Protein AF-A0A7W1D0L2-F1 (afdb_monomer_lite)

Foldseek 3Di:
DPADDLVRFPAQFLQSLQVCVVVVRHDPPDPVSVVSNVVSVVCVVVVRRGWGWDDDPPPDIDTHDPPPPD

Secondary structure (DSSP, 8-state):
--PBPGGG-S--BHHHHHHHHHHT-B-TT-HHHHHHHHHHHHHHHTT-TTPEEEEETTTEEEEE-SS---

Structure (mmCIF, N/CA/C/O backbone):
data_AF-A0A7W1D0L2-F1
#
_entry.id   AF-A0A7W1D0L2-F1
#
loop_
_atom_site.group_PDB
_atom_site.id
_atom_site.type_symbol
_atom_site.label_atom_id
_atom_site.label_alt_id
_atom_site.label_comp_id
_atom_site.label_asym_id
_atom_site.label_entity_id
_atom_site.label_seq_id
_atom_site.pdbx_PDB_ins_code
_atom_site.Cartn_x
_atom_site.Cartn_y
_atom_site.Cartn_z
_atom_site.occupancy
_atom_site.B_iso_or_equiv
_atom_site.auth_seq_id
_atom_site.auth_comp_id
_atom_site.auth_asym_id
_atom_site.auth_atom_id
_atom_site.pdbx_PDB_model_num
ATOM 1 N N . MET A 1 1 ? 18.018 9.034 -9.877 1.00 47.47 1 MET A N 1
ATOM 2 C CA . MET A 1 1 ? 17.814 7.994 -8.855 1.00 47.47 1 MET A CA 1
ATOM 3 C C . MET A 1 1 ? 16.960 6.941 -9.519 1.00 47.47 1 MET A C 1
ATOM 5 O O . MET A 1 1 ? 15.922 7.296 -10.055 1.00 47.47 1 MET A O 1
ATOM 9 N N . THR A 1 2 ? 17.457 5.715 -9.625 1.00 57.06 2 THR A N 1
ATOM 10 C CA . THR A 1 2 ? 16.639 4.552 -9.981 1.00 57.06 2 THR A CA 1
ATOM 11 C C . THR A 1 2 ? 15.822 4.229 -8.739 1.00 57.06 2 THR A C 1
ATOM 13 O O . THR A 1 2 ? 16.407 3.771 -7.762 1.00 57.06 2 THR A O 1
ATOM 16 N N . GLY A 1 3 ? 14.542 4.603 -8.723 1.00 65.81 3 GLY A N 1
ATOM 17 C CA . GLY A 1 3 ? 13.643 4.208 -7.639 1.00 65.81 3 GLY A CA 1
ATOM 18 C C . GLY A 1 3 ? 13.455 2.689 -7.622 1.00 65.81 3 GLY A C 1
ATOM 19 O O . GLY A 1 3 ? 13.705 2.014 -8.626 1.00 65.81 3 GLY A O 1
ATOM 20 N N . THR A 1 4 ? 13.055 2.173 -6.473 1.00 77.75 4 THR A N 1
ATOM 21 C CA . THR A 1 4 ? 12.736 0.766 -6.226 1.00 77.75 4 THR A CA 1
ATOM 22 C C . THR A 1 4 ? 11.344 0.462 -6.790 1.00 77.75 4 THR A C 1
A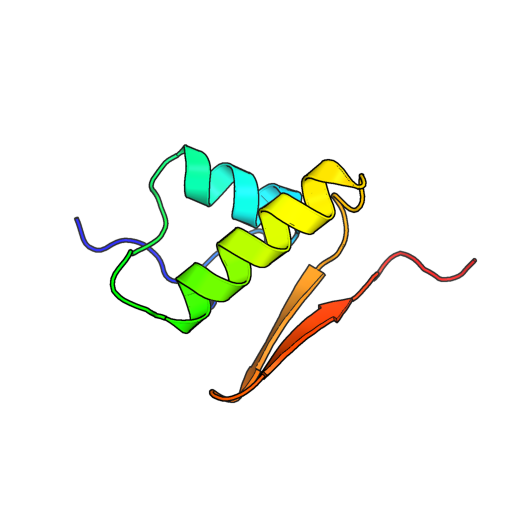TOM 24 O O . THR A 1 4 ? 10.469 1.33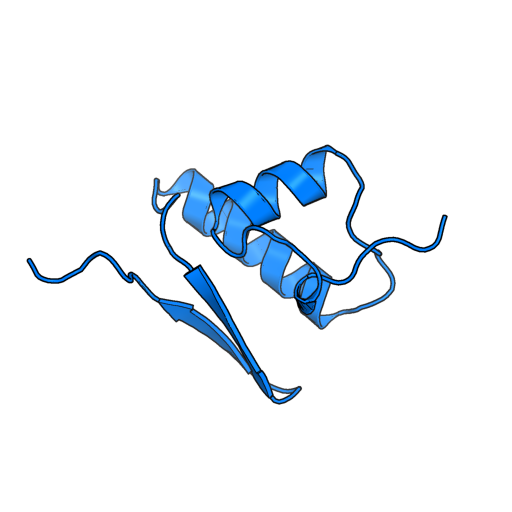1 -6.763 1.00 77.75 4 THR A O 1
ATOM 27 N N . ARG A 1 5 ? 11.134 -0.739 -7.341 1.00 82.75 5 ARG A N 1
ATOM 28 C CA . ARG A 1 5 ? 9.790 -1.190 -7.745 1.00 82.75 5 ARG A CA 1
ATOM 29 C C . ARG A 1 5 ? 9.026 -1.672 -6.522 1.00 82.75 5 ARG A C 1
ATOM 31 O O . ARG A 1 5 ? 9.648 -2.153 -5.578 1.00 82.75 5 ARG A O 1
ATOM 38 N N . ILE A 1 6 ? 7.696 -1.631 -6.547 1.00 85.00 6 ILE A N 1
ATOM 39 C CA . ILE A 1 6 ? 6.907 -2.173 -5.425 1.00 85.00 6 ILE A CA 1
ATOM 40 C C . ILE A 1 6 ? 7.210 -3.656 -5.163 1.00 85.00 6 ILE A C 1
ATOM 42 O O . ILE A 1 6 ? 7.256 -4.071 -4.007 1.00 85.00 6 ILE A O 1
ATOM 46 N N . ASP A 1 7 ? 7.481 -4.442 -6.208 1.00 82.44 7 ASP A N 1
ATOM 47 C CA . ASP A 1 7 ? 7.838 -5.862 -6.072 1.00 82.44 7 ASP A CA 1
ATOM 48 C C . ASP A 1 7 ? 9.127 -6.085 -5.260 1.00 82.44 7 ASP A C 1
ATOM 50 O O . ASP A 1 7 ? 9.282 -7.132 -4.632 1.00 82.44 7 ASP A O 1
ATOM 54 N N . ASP A 1 8 ? 10.023 -5.096 -5.236 1.00 84.75 8 ASP A N 1
ATOM 55 C CA . ASP A 1 8 ? 11.315 -5.151 -4.547 1.00 84.75 8 ASP A CA 1
ATOM 56 C C . ASP A 1 8 ? 11.250 -4.623 -3.096 1.00 84.75 8 ASP A C 1
ATOM 58 O O . ASP A 1 8 ? 12.272 -4.614 -2.405 1.00 84.75 8 ASP A O 1
ATOM 62 N N . LEU A 1 9 ? 10.081 -4.175 -2.617 1.00 85.56 9 LEU A N 1
ATOM 63 C CA . LEU A 1 9 ? 9.904 -3.747 -1.225 1.00 85.56 9 LEU A CA 1
ATOM 64 C C . LEU A 1 9 ? 10.062 -4.920 -0.248 1.00 85.56 9 LEU A C 1
ATOM 66 O O . LEU A 1 9 ? 9.675 -6.050 -0.534 1.00 85.56 9 LEU A O 1
ATOM 70 N N . GLU A 1 10 ? 10.592 -4.648 0.945 1.00 87.19 10 GLU A N 1
ATOM 71 C CA . GLU A 1 10 ? 10.624 -5.637 2.034 1.00 87.19 10 GLU A CA 1
ATOM 72 C C . GLU A 1 10 ? 9.256 -5.787 2.721 1.00 87.19 10 GLU A C 1
ATOM 74 O O . GLU A 1 10 ? 8.945 -6.851 3.259 1.00 87.19 10 GLU A O 1
ATOM 79 N N . ASP A 1 11 ? 8.443 -4.727 2.691 1.00 88.50 11 ASP A N 1
ATOM 80 C CA . ASP A 1 11 ? 7.114 -4.666 3.290 1.00 88.50 11 ASP A CA 1
ATOM 81 C C . ASP A 1 11 ? 6.058 -4.285 2.241 1.00 88.50 11 ASP A C 1
ATOM 83 O O . ASP A 1 11 ? 5.895 -3.121 1.869 1.00 88.50 11 ASP A O 1
ATOM 87 N N . HIS A 1 12 ? 5.311 -5.288 1.778 1.00 91.00 12 HIS A N 1
ATOM 88 C CA . HIS A 1 12 ? 4.202 -5.118 0.834 1.00 91.00 12 HIS A CA 1
ATOM 89 C C . HIS A 1 12 ? 2.865 -4.811 1.517 1.00 91.00 12 HIS A C 1
ATOM 91 O O . HIS A 1 12 ? 1.813 -4.906 0.879 1.00 91.00 12 HIS A O 1
ATOM 97 N N . THR A 1 13 ? 2.849 -4.479 2.808 1.00 92.88 13 THR A N 1
ATOM 98 C CA . THR A 1 13 ? 1.620 -4.010 3.454 1.00 92.88 13 THR A CA 1
ATOM 99 C C . THR A 1 13 ? 1.218 -2.629 2.938 1.00 92.88 13 THR A C 1
ATOM 101 O O . THR A 1 13 ? 2.020 -1.875 2.383 1.00 92.88 13 THR A O 1
ATOM 104 N N . VAL A 1 14 ? -0.044 -2.257 3.165 1.00 93.00 14 VAL A N 1
ATOM 105 C CA . VAL A 1 14 ? -0.525 -0.880 2.974 1.00 93.00 14 VAL A CA 1
ATOM 106 C C . VAL A 1 14 ? 0.383 0.120 3.689 1.00 93.00 14 VAL A C 1
ATOM 108 O O . VAL A 1 14 ? 0.668 1.174 3.126 1.00 93.00 14 VAL A O 1
ATOM 111 N N . GLN A 1 15 ? 0.843 -0.202 4.903 1.00 93.19 15 GLN A N 1
ATOM 112 C CA . GLN A 1 15 ? 1.769 0.652 5.638 1.00 93.19 15 GLN A CA 1
ATOM 113 C C . GLN A 1 15 ? 3.122 0.770 4.923 1.00 93.19 15 GLN A C 1
ATOM 115 O O . GLN A 1 15 ? 3.516 1.891 4.607 1.00 93.19 15 GLN A O 1
ATOM 120 N N . GLY A 1 16 ? 3.785 -0.350 4.619 1.00 92.19 16 GLY A N 1
ATOM 121 C CA . GLY A 1 16 ? 5.107 -0.349 3.982 1.00 92.19 16 GLY A CA 1
ATOM 122 C C . GLY A 1 16 ? 5.123 0.367 2.631 1.00 92.19 16 GLY A C 1
ATOM 123 O O . GLY A 1 16 ? 5.977 1.215 2.377 1.00 92.19 16 GLY A O 1
ATOM 124 N N . ILE A 1 17 ? 4.108 0.127 1.796 1.00 92.38 17 ILE A 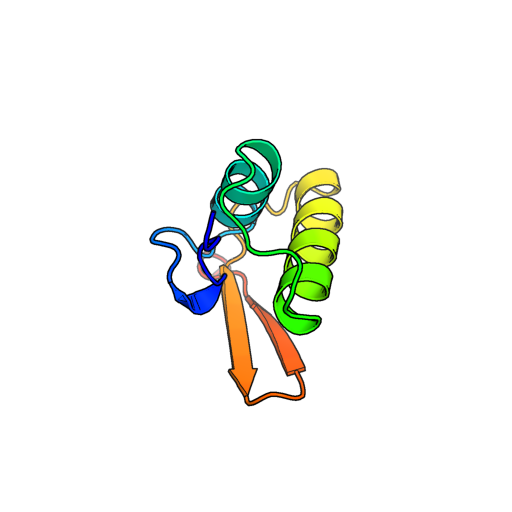N 1
ATOM 125 C CA . ILE A 1 17 ? 3.968 0.798 0.494 1.00 92.38 17 ILE A CA 1
ATOM 126 C C . ILE A 1 17 ? 3.735 2.305 0.663 1.00 92.38 17 ILE A C 1
ATOM 128 O O . ILE A 1 17 ? 4.277 3.111 -0.098 1.00 92.38 17 ILE A O 1
ATOM 132 N N . TRP A 1 18 ? 2.920 2.707 1.642 1.00 92.69 18 TRP A N 1
ATOM 133 C CA . TRP A 1 18 ? 2.629 4.119 1.879 1.00 92.69 18 TRP A CA 1
ATOM 134 C C . TRP A 1 18 ? 3.840 4.876 2.434 1.00 92.69 18 TRP A C 1
ATOM 136 O O . TRP A 1 18 ? 4.112 5.995 1.998 1.00 92.69 18 TRP A O 1
ATOM 146 N N . GLU A 1 19 ? 4.593 4.268 3.349 1.00 92.81 19 GLU A N 1
ATOM 147 C CA . GLU A 1 19 ? 5.836 4.830 3.888 1.00 92.81 19 GLU A CA 1
ATOM 148 C C . GLU A 1 19 ? 6.900 4.975 2.788 1.00 92.81 19 GLU A C 1
ATOM 150 O O . GLU A 1 19 ? 7.393 6.086 2.579 1.00 92.81 19 GLU A O 1
ATOM 155 N N . ALA A 1 20 ? 7.136 3.930 1.984 1.00 90.69 20 ALA A N 1
ATOM 156 C CA . ALA A 1 20 ? 8.079 3.971 0.861 1.00 90.69 20 ALA A CA 1
ATOM 157 C C . ALA A 1 20 ? 7.723 5.054 -0.179 1.00 90.69 20 ALA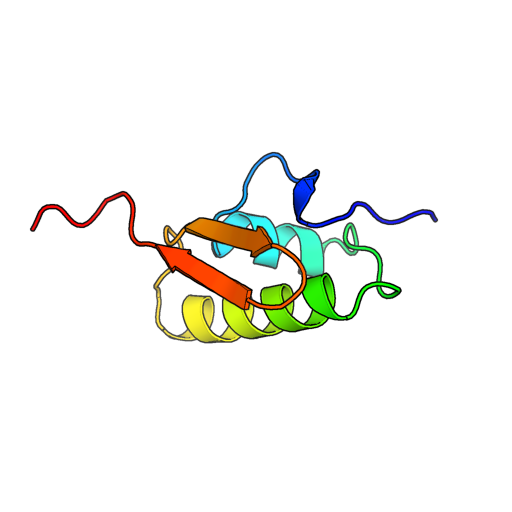 A C 1
ATOM 159 O O . ALA A 1 20 ? 8.599 5.718 -0.744 1.00 90.69 20 ALA A O 1
ATOM 160 N N . HIS A 1 21 ? 6.425 5.284 -0.421 1.00 89.12 21 HIS A N 1
ATOM 161 C CA . HIS A 1 21 ? 5.968 6.393 -1.261 1.00 89.1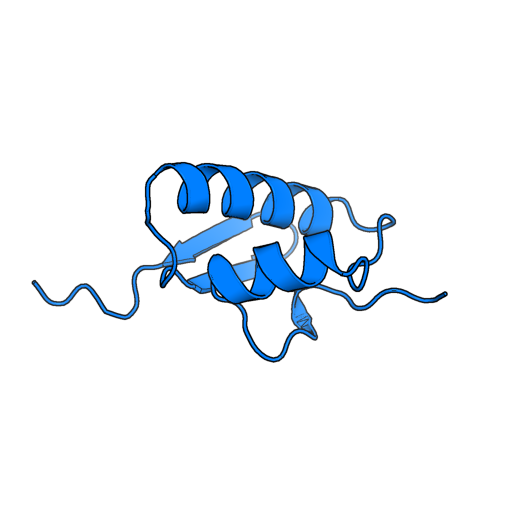2 21 HIS A CA 1
ATOM 162 C C . HIS A 1 21 ? 6.315 7.763 -0.658 1.00 89.12 21 HIS A C 1
ATOM 164 O O . HIS A 1 21 ? 6.825 8.633 -1.368 1.00 89.12 21 HIS A O 1
ATOM 170 N N . LEU A 1 22 ? 6.049 7.966 0.637 1.00 89.69 22 LEU A N 1
ATOM 171 C CA . LEU A 1 22 ? 6.335 9.227 1.331 1.00 89.69 22 LEU A CA 1
ATOM 172 C C . LEU A 1 22 ? 7.838 9.528 1.413 1.00 89.69 22 LEU A C 1
ATOM 174 O O . LEU A 1 22 ? 8.231 10.696 1.370 1.00 89.69 22 LEU A O 1
ATOM 178 N N . GLU A 1 23 ? 8.666 8.490 1.499 1.00 90.62 23 GLU A N 1
ATOM 179 C CA . GLU A 1 23 ? 10.130 8.584 1.502 1.00 90.62 23 GLU A CA 1
ATOM 180 C C . GLU A 1 23 ? 10.722 8.775 0.094 1.00 90.62 23 GLU A C 1
ATOM 182 O O . GLU A 1 23 ? 11.898 9.118 -0.053 1.00 90.62 23 GLU A O 1
ATOM 187 N N . GLY A 1 24 ? 9.896 8.650 -0.951 1.00 86.06 24 GLY A N 1
ATOM 188 C CA . GLY A 1 24 ? 10.311 8.815 -2.344 1.00 86.06 24 GLY A CA 1
ATOM 189 C C . GLY A 1 24 ? 11.154 7.651 -2.863 1.00 86.06 24 GLY A C 1
ATOM 190 O O . GLY A 1 24 ? 11.943 7.837 -3.792 1.00 86.06 24 GLY A O 1
ATOM 191 N N . GLU A 1 25 ? 11.007 6.468 -2.264 1.00 85.19 25 GLU A N 1
ATOM 192 C CA . GLU A 1 25 ? 11.756 5.265 -2.633 1.00 85.19 25 GLU A CA 1
ATOM 193 C C . GLU A 1 25 ? 11.234 4.636 -3.927 1.00 85.19 25 GLU A C 1
ATOM 195 O O . GLU A 1 25 ? 12.002 4.020 -4.666 1.00 85.19 25 GLU A O 1
ATOM 200 N N . LEU A 1 26 ? 9.948 4.830 -4.231 1.00 82.31 26 LEU A N 1
ATOM 201 C CA . LEU A 1 26 ? 9.282 4.225 -5.384 1.00 82.31 26 LEU A CA 1
ATOM 202 C C . LEU A 1 26 ? 9.560 4.969 -6.696 1.00 82.31 26 LEU A C 1
ATOM 204 O O . LEU A 1 26 ? 9.519 6.202 -6.765 1.00 82.31 26 LEU A O 1
ATOM 208 N N . ALA A 1 27 ? 9.832 4.209 -7.760 1.00 75.06 27 ALA A N 1
ATOM 209 C CA . ALA A 1 27 ? 10.058 4.760 -9.093 1.00 75.06 27 ALA A CA 1
ATOM 210 C C . ALA A 1 27 ? 8.740 5.217 -9.756 1.00 75.06 27 ALA A C 1
ATOM 212 O O . ALA A 1 27 ? 7.827 4.412 -9.907 1.00 75.06 27 ALA A O 1
ATOM 213 N N . PRO A 1 28 ? 8.647 6.460 -10.261 1.00 60.97 28 PRO A N 1
ATOM 214 C CA . PRO A 1 28 ? 7.438 6.968 -10.922 1.00 60.97 28 PRO A CA 1
ATOM 215 C C . PRO A 1 28 ? 7.238 6.472 -12.370 1.00 60.97 28 PRO A C 1
ATOM 217 O O . PRO A 1 28 ? 6.339 6.950 -13.055 1.00 60.97 28 PRO A O 1
ATOM 220 N N . ASP A 1 29 ? 8.090 5.575 -12.877 1.00 67.81 29 ASP A N 1
ATOM 221 C CA . ASP A 1 29 ? 8.068 5.142 -14.285 1.00 67.81 29 ASP A CA 1
ATOM 222 C C . ASP A 1 29 ? 7.176 3.908 -14.542 1.00 67.81 29 ASP A C 1
ATOM 224 O O . ASP A 1 29 ? 7.009 3.516 -15.700 1.00 67.81 29 ASP A O 1
ATOM 228 N N . ASP A 1 30 ? 6.579 3.304 -13.505 1.00 72.69 30 ASP A N 1
ATOM 229 C CA . ASP A 1 30 ? 5.689 2.143 -13.641 1.00 72.69 30 ASP A CA 1
ATOM 230 C C . ASP A 1 30 ? 4.231 2.478 -13.279 1.00 72.69 30 ASP A C 1
ATOM 232 O O . ASP A 1 30 ? 3.903 2.861 -12.156 1.00 72.69 30 ASP A O 1
ATOM 236 N N . ALA A 1 31 ? 3.326 2.294 -14.246 1.00 73.88 31 ALA A N 1
ATOM 237 C CA . ALA A 1 31 ? 1.894 2.515 -14.060 1.00 73.88 31 ALA A CA 1
ATOM 238 C C . ALA A 1 31 ? 1.269 1.562 -13.023 1.00 73.88 31 ALA A C 1
ATOM 240 O O . ALA A 1 31 ? 0.258 1.913 -12.409 1.00 73.88 31 ALA A O 1
ATOM 241 N N . VAL A 1 32 ? 1.841 0.369 -12.832 1.00 75.06 32 VAL A N 1
ATOM 242 C CA . VAL A 1 32 ? 1.399 -0.589 -11.809 1.00 75.06 32 VAL A CA 1
ATOM 243 C C . VAL A 1 32 ? 1.735 -0.061 -10.416 1.00 75.06 32 VAL A C 1
ATOM 245 O O . VAL A 1 32 ? 0.866 -0.081 -9.539 1.00 75.06 32 VAL A O 1
ATOM 248 N N . ASP A 1 33 ? 2.938 0.491 -10.242 1.00 78.88 33 ASP A N 1
ATOM 249 C CA . ASP A 1 33 ? 3.392 1.046 -8.965 1.00 78.88 33 ASP A CA 1
ATOM 250 C C . ASP A 1 33 ? 2.536 2.256 -8.563 1.00 78.88 33 ASP A C 1
ATOM 252 O O . ASP A 1 33 ? 2.033 2.329 -7.440 1.00 78.88 33 ASP A O 1
ATOM 256 N N . ASP A 1 34 ? 2.240 3.146 -9.513 1.00 83.50 34 ASP A N 1
ATOM 257 C CA . ASP A 1 34 ? 1.338 4.288 -9.313 1.00 83.50 34 ASP A CA 1
ATOM 258 C C . ASP A 1 34 ? -0.071 3.865 -8.854 1.00 83.50 34 ASP A C 1
ATOM 260 O O . ASP A 1 34 ? -0.689 4.502 -7.988 1.00 83.50 34 ASP A O 1
ATOM 264 N N . VAL A 1 35 ? -0.617 2.798 -9.445 1.00 85.19 35 VAL A N 1
ATOM 265 C CA . VAL A 1 35 ? -1.942 2.269 -9.084 1.00 85.19 35 VAL A CA 1
ATOM 266 C C . VAL A 1 35 ? -1.916 1.655 -7.686 1.00 85.19 35 VAL A C 1
ATOM 268 O O . VAL A 1 35 ? -2.843 1.888 -6.902 1.00 85.19 35 VAL A O 1
ATOM 271 N N . ALA A 1 36 ? -0.866 0.908 -7.357 1.00 86.88 36 ALA A N 1
ATOM 272 C CA . ALA A 1 36 ? -0.700 0.295 -6.047 1.00 86.88 36 ALA A CA 1
ATOM 273 C C . ALA A 1 36 ? -0.511 1.345 -4.939 1.00 86.88 36 ALA A C 1
ATOM 275 O O . ALA A 1 36 ? -1.200 1.266 -3.923 1.00 86.88 36 ALA A O 1
ATOM 276 N N . VAL A 1 37 ? 0.287 2.395 -5.161 1.00 89.56 37 VAL A N 1
ATOM 277 C CA . VAL A 1 37 ? 0.429 3.524 -4.217 1.00 89.56 37 VAL A CA 1
ATOM 278 C C . VAL A 1 37 ? -0.912 4.209 -3.956 1.00 89.56 37 VAL A C 1
ATOM 280 O O . VAL A 1 37 ? -1.278 4.468 -2.806 1.00 89.56 37 VAL A O 1
ATOM 283 N N . ARG A 1 38 ? -1.691 4.487 -5.011 1.00 89.69 38 ARG A N 1
ATOM 284 C CA . ARG A 1 38 ? -3.021 5.103 -4.854 1.00 89.69 38 ARG A CA 1
ATOM 285 C C . ARG A 1 38 ? -3.970 4.213 -4.059 1.00 89.69 38 ARG A C 1
ATOM 287 O O . ARG A 1 38 ? -4.709 4.716 -3.213 1.00 89.69 38 ARG A O 1
ATOM 294 N N . ALA A 1 39 ? -3.962 2.908 -4.325 1.00 90.06 39 ALA A N 1
ATOM 295 C CA . ALA A 1 39 ? -4.783 1.957 -3.587 1.00 90.06 39 ALA A CA 1
ATOM 296 C C . ALA A 1 39 ? -4.352 1.852 -2.114 1.00 90.06 39 ALA A C 1
ATOM 298 O O . ALA A 1 39 ? -5.222 1.869 -1.241 1.00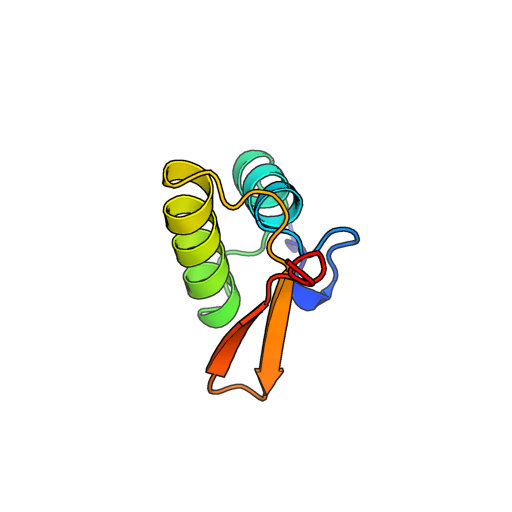 90.06 39 ALA A O 1
ATOM 299 N N . ALA A 1 40 ? -3.043 1.842 -1.835 1.00 91.31 40 ALA A N 1
ATOM 300 C CA . ALA A 1 40 ? -2.496 1.874 -0.480 1.00 91.31 40 ALA A CA 1
ATOM 301 C C . ALA A 1 40 ? -3.000 3.102 0.289 1.00 91.31 40 ALA A C 1
ATOM 303 O O . ALA A 1 40 ? -3.537 2.954 1.382 1.00 91.31 40 ALA A O 1
ATOM 304 N N . GLY A 1 41 ? -2.950 4.296 -0.313 1.00 92.31 41 GLY A N 1
ATOM 305 C CA . GLY A 1 41 ? -3.474 5.520 0.303 1.00 92.31 41 GLY A CA 1
ATOM 306 C C . GLY A 1 41 ? -4.962 5.426 0.668 1.00 92.31 41 GLY A C 1
ATOM 307 O O . GLY A 1 41 ? -5.353 5.737 1.792 1.00 92.31 41 GLY A O 1
ATOM 308 N N . VAL A 1 42 ? -5.802 4.916 -0.241 1.00 93.44 42 VAL A N 1
ATOM 309 C CA . VAL A 1 42 ? -7.244 4.728 0.026 1.00 93.44 42 VAL A CA 1
ATOM 310 C C . VAL A 1 42 ? -7.495 3.702 1.139 1.00 93.44 42 VAL A C 1
ATOM 312 O O . VAL A 1 42 ? -8.424 3.861 1.934 1.00 93.44 42 VAL A O 1
ATOM 315 N N . LEU A 1 43 ? -6.705 2.628 1.200 1.00 92.19 43 LEU A N 1
ATOM 316 C CA . LEU A 1 43 ? -6.818 1.602 2.240 1.00 92.19 43 LEU A CA 1
ATOM 317 C C . LEU A 1 43 ? -6.333 2.117 3.602 1.00 92.19 43 LEU A C 1
ATOM 319 O O . LEU A 1 43 ? -6.991 1.869 4.615 1.00 92.19 43 LEU A O 1
ATOM 323 N N . ALA A 1 44 ? -5.249 2.891 3.611 1.00 92.00 44 ALA A N 1
ATOM 324 C CA . ALA A 1 44 ? -4.707 3.585 4.773 1.00 92.00 44 ALA A CA 1
ATOM 325 C C . ALA A 1 44 ? -5.731 4.551 5.388 1.00 92.00 44 ALA A C 1
ATOM 327 O O . ALA A 1 44 ? -6.002 4.482 6.588 1.00 92.00 44 ALA A O 1
ATOM 328 N N . GLU A 1 45 ? -6.388 5.379 4.566 1.00 93.56 45 GLU A N 1
ATOM 329 C CA . GLU A 1 45 ? -7.466 6.283 5.008 1.00 93.56 45 GLU A CA 1
ATOM 330 C C . GLU A 1 45 ? -8.626 5.544 5.693 1.00 93.56 45 GLU A C 1
ATOM 332 O O . GLU A 1 45 ? -9.308 6.098 6.558 1.00 93.56 45 GLU A O 1
ATOM 337 N N . LYS A 1 46 ? -8.850 4.280 5.321 1.00 92.44 46 LYS A N 1
ATOM 338 C CA . LYS A 1 46 ? -9.889 3.417 5.894 1.00 92.44 46 LYS A CA 1
ATOM 339 C C . LYS A 1 46 ? -9.403 2.554 7.064 1.00 92.44 46 LYS A C 1
ATOM 341 O O . LYS A 1 46 ? -10.220 1.863 7.669 1.00 92.44 46 LYS A O 1
ATOM 346 N N . GLY A 1 47 ? -8.115 2.610 7.402 1.00 91.56 47 GLY A N 1
ATOM 347 C CA . GLY A 1 47 ? -7.513 1.887 8.524 1.00 91.56 47 GLY A CA 1
ATOM 348 C C . GLY A 1 47 ? -7.042 0.462 8.216 1.00 91.56 47 GLY A C 1
ATOM 349 O O . GLY A 1 47 ? -6.726 -0.271 9.150 1.00 91.56 47 GLY A O 1
ATOM 350 N N . TYR A 1 48 ? -6.963 0.059 6.944 1.00 91.19 48 TYR A N 1
ATOM 351 C CA . TYR A 1 48 ? -6.538 -1.287 6.525 1.00 91.19 48 TYR A CA 1
ATOM 352 C C . TYR A 1 48 ? -5.010 -1.431 6.423 1.00 91.19 48 TYR A C 1
ATOM 354 O O . TYR A 1 48 ? -4.490 -1.968 5.451 1.00 91.19 48 TYR A O 1
ATOM 362 N N . TRP A 1 49 ? -4.275 -0.944 7.424 1.00 90.75 49 TRP A N 1
ATOM 363 C CA . TRP A 1 49 ? -2.809 -0.832 7.395 1.00 90.75 49 TRP A CA 1
ATOM 364 C C . TRP A 1 49 ? -2.063 -2.155 7.177 1.00 90.75 49 TRP A C 1
ATOM 366 O O . TRP A 1 49 ? -0.981 -2.158 6.603 1.00 90.75 49 TRP A O 1
ATOM 376 N N . THR A 1 50 ? -2.647 -3.278 7.597 1.00 91.56 50 THR A N 1
ATOM 377 C CA . THR A 1 50 ? -2.022 -4.610 7.544 1.00 91.56 50 THR A CA 1
ATOM 378 C C . THR A 1 50 ? -2.378 -5.411 6.293 1.00 91.56 50 THR A C 1
ATOM 380 O O . THR A 1 50 ? -1.973 -6.566 6.174 1.00 91.56 50 THR A O 1
ATOM 383 N N . TRP A 1 51 ? -3.184 -4.853 5.384 1.00 92.38 51 TRP A N 1
ATOM 384 C CA . TRP A 1 51 ? -3.540 -5.545 4.147 1.00 92.38 51 TRP A CA 1
ATOM 385 C C . TRP A 1 51 ? -2.319 -5.628 3.238 1.00 92.38 51 TRP A C 1
ATOM 387 O O . TRP A 1 51 ? -1.608 -4.644 3.055 1.00 92.38 51 TRP A O 1
ATOM 397 N N . MET A 1 52 ? -2.087 -6.807 2.675 1.00 90.88 52 MET A N 1
ATOM 398 C CA . MET A 1 52 ? -0.929 -7.093 1.840 1.00 90.88 52 MET A CA 1
ATOM 399 C C . MET A 1 52 ? -1.266 -6.892 0.373 1.00 90.88 52 MET A C 1
ATOM 401 O O . MET A 1 52 ? -2.268 -7.416 -0.125 1.00 90.88 52 MET A O 1
ATOM 405 N N . PHE A 1 53 ? -0.402 -6.161 -0.315 1.00 88.44 53 PHE A N 1
ATOM 406 C CA . PHE A 1 53 ? -0.384 -6.095 -1.760 1.00 88.44 53 PHE A CA 1
ATOM 407 C C . PHE A 1 53 ? 0.097 -7.427 -2.329 1.00 88.44 53 PHE A C 1
ATOM 409 O O . PHE A 1 53 ? 1.111 -7.987 -1.910 1.00 88.44 53 PHE A O 1
ATOM 416 N N . GLN A 1 54 ? -0.638 -7.926 -3.311 1.00 83.94 54 GLN A N 1
ATOM 417 C CA . GLN A 1 54 ? -0.206 -9.012 -4.169 1.00 83.94 54 GLN A CA 1
ATOM 418 C C . GLN A 1 54 ? -0.233 -8.515 -5.606 1.00 83.94 54 GLN A C 1
ATOM 420 O O . GLN A 1 54 ? -1.305 -8.229 -6.160 1.00 83.94 54 GLN A O 1
ATOM 425 N N . ALA A 1 55 ? 0.953 -8.451 -6.209 1.00 68.25 55 ALA A N 1
ATOM 426 C CA . ALA A 1 55 ? 1.102 -8.307 -7.643 1.00 68.25 55 ALA A CA 1
ATOM 427 C C . ALA A 1 55 ? 0.490 -9.547 -8.308 1.00 68.25 55 ALA A C 1
ATOM 429 O O . ALA A 1 55 ? 1.105 -10.615 -8.361 1.00 68.25 55 ALA A O 1
ATOM 430 N N . ALA A 1 56 ? -0.750 -9.441 -8.787 1.00 55.31 56 ALA A N 1
ATOM 431 C CA . ALA A 1 56 ? -1.208 -10.372 -9.798 1.00 55.31 56 ALA A CA 1
ATOM 432 C C . ALA A 1 56 ? -0.600 -9.899 -11.128 1.00 55.31 56 ALA A C 1
ATOM 434 O O . ALA A 1 56 ? -0.518 -8.711 -11.419 1.00 55.31 56 ALA A O 1
ATOM 435 N N . THR A 1 57 ? -0.057 -10.850 -11.882 1.00 55.19 57 THR A N 1
ATOM 436 C CA . THR A 1 57 ? 0.547 -10.690 -13.218 1.00 55.19 57 THR A CA 1
ATOM 437 C C . THR A 1 57 ? 0.023 -9.477 -13.990 1.00 55.19 57 THR A C 1
ATOM 439 O O . THR A 1 57 ? -1.196 -9.409 -14.080 1.00 55.19 57 THR A O 1
ATOM 442 N N . GLU A 1 58 ? 0.915 -8.622 -14.531 1.00 54.47 58 GLU A N 1
ATOM 443 C CA . GLU A 1 58 ? 0.811 -7.425 -15.429 1.00 54.47 58 GLU A CA 1
ATOM 444 C C . GLU A 1 58 ? -0.522 -6.637 -15.588 1.00 54.47 58 GLU A C 1
ATOM 446 O O . GLU A 1 58 ? -0.495 -5.453 -15.906 1.00 54.47 58 GLU A O 1
ATOM 451 N N . GLU A 1 59 ? -1.684 -7.237 -15.368 1.00 55.84 59 GLU A N 1
ATOM 452 C CA . GLU A 1 59 ? -3.031 -6.731 -15.608 1.00 55.84 59 GLU A CA 1
ATOM 453 C C . GLU A 1 59 ? -3.887 -6.579 -14.332 1.00 55.84 59 GLU A C 1
ATOM 455 O O . GLU A 1 59 ? -4.946 -5.952 -14.407 1.00 55.84 59 GLU A O 1
ATOM 460 N N . PHE A 1 60 ? -3.479 -7.102 -13.162 1.00 59.97 60 PHE A N 1
ATOM 461 C CA . PHE A 1 60 ? -4.313 -7.039 -11.949 1.00 59.97 60 PHE A CA 1
ATOM 462 C C . PHE A 1 60 ? -3.528 -6.755 -10.660 1.00 59.97 60 PHE A C 1
ATOM 464 O O . PHE A 1 60 ? -2.648 -7.501 -10.268 1.00 59.97 60 PHE A O 1
ATOM 471 N N . THR A 1 61 ? -3.907 -5.720 -9.910 1.00 70.06 61 THR A N 1
ATOM 472 C CA . THR A 1 61 ? -3.451 -5.534 -8.523 1.00 70.06 61 THR A CA 1
ATOM 473 C C . THR A 1 61 ? -4.476 -6.128 -7.562 1.00 70.06 61 THR A C 1
ATOM 475 O O . THR A 1 61 ? -5.683 -5.923 -7.721 1.00 70.06 61 THR A O 1
ATOM 478 N N . SER A 1 62 ? -4.019 -6.888 -6.566 1.00 82.06 62 SER A N 1
ATOM 479 C CA . SER A 1 62 ? -4.897 -7.483 -5.554 1.00 82.06 62 SER A CA 1
ATOM 480 C C . SER A 1 62 ? -4.425 -7.146 -4.144 1.00 82.06 62 SER A C 1
ATOM 482 O O . SER A 1 62 ? -3.236 -6.951 -3.907 1.00 82.06 62 SER A O 1
ATOM 484 N N . TRP A 1 63 ? -5.376 -7.034 -3.217 1.00 88.50 63 TRP A N 1
ATOM 485 C CA . TRP A 1 63 ? -5.123 -6.726 -1.812 1.00 88.50 63 TRP A CA 1
ATOM 486 C C . TRP A 1 63 ? -5.780 -7.791 -0.949 1.00 88.50 63 TRP A C 1
ATOM 488 O O . TRP A 1 63 ? -6.966 -8.082 -1.131 1.00 88.50 63 TRP A O 1
ATOM 498 N N . GLN A 1 64 ? -5.018 -8.365 -0.025 1.00 87.25 64 GLN A N 1
ATOM 499 C CA . GLN A 1 64 ? -5.481 -9.453 0.824 1.00 87.25 64 GLN A CA 1
ATOM 500 C C . GLN A 1 64 ? -5.260 -9.129 2.300 1.00 87.25 64 GLN A C 1
ATOM 502 O O . GLN A 1 64 ? -4.169 -8.745 2.716 1.00 87.25 64 GLN A O 1
ATOM 507 N N . ASP A 1 65 ? -6.292 -9.355 3.109 1.00 83.94 65 ASP A N 1
ATOM 508 C CA . ASP A 1 65 ? -6.144 -9.440 4.556 1.00 83.94 65 ASP A CA 1
ATOM 509 C C . ASP A 1 65 ? -5.522 -10.797 4.922 1.00 83.94 65 ASP A C 1
ATOM 511 O O . ASP A 1 65 ? -6.191 -11.827 4.839 1.00 83.94 65 ASP A O 1
ATOM 515 N N . LEU A 1 66 ? -4.237 -10.828 5.288 1.00 70.25 66 LEU A N 1
ATOM 516 C CA . LEU A 1 66 ? -3.583 -12.060 5.757 1.00 70.25 66 LEU A CA 1
ATOM 517 C C . LEU A 1 66 ? -3.868 -12.369 7.235 1.00 70.25 66 LEU A C 1
ATOM 519 O O . LEU A 1 66 ? -3.517 -13.449 7.707 1.00 70.25 66 LEU A O 1
ATOM 523 N N . HIS A 1 67 ? -4.500 -11.445 7.963 1.00 67.44 67 HIS A N 1
ATOM 524 C CA . HIS A 1 67 ? -4.881 -11.627 9.365 1.00 67.44 67 HIS A CA 1
ATOM 525 C C . HIS A 1 67 ? -6.371 -11.962 9.548 1.00 67.44 67 HIS A C 1
ATOM 527 O O . HIS A 1 67 ? -6.802 -12.235 10.669 1.00 67.44 67 HIS A O 1
ATOM 533 N N . GLY A 1 68 ? -7.151 -11.972 8.465 1.00 53.47 68 GLY A N 1
ATOM 534 C CA . GLY A 1 68 ? -8.593 -12.205 8.464 1.00 53.47 68 GLY A CA 1
ATOM 535 C C . GLY A 1 68 ? -9.005 -13.677 8.550 1.00 53.47 68 GLY A C 1
ATOM 536 O O . GLY A 1 68 ? -9.665 -14.167 7.642 1.00 53.47 68 GLY A O 1
ATOM 537 N N . ASP A 1 69 ? -8.675 -14.355 9.649 1.00 50.00 69 ASP A N 1
ATOM 538 C CA . ASP A 1 69 ? -9.478 -15.479 10.156 1.00 50.00 69 ASP A CA 1
ATOM 539 C C . ASP A 1 69 ? -10.290 -14.948 11.351 1.00 50.00 69 ASP A C 1
ATOM 541 O O . ASP A 1 69 ? -9.880 -15.095 12.505 1.00 50.00 69 ASP A O 1
ATOM 545 N N . TYR A 1 70 ? -11.398 -14.245 11.088 1.00 51.59 70 TYR A N 1
ATOM 546 C CA . TYR A 1 70 ? -12.324 -13.788 12.138 1.00 51.59 70 TYR A CA 1
ATOM 547 C C . TYR A 1 70 ? -13.520 -14.730 12.282 1.00 51.59 70 TYR A C 1
ATOM 549 O O . TYR A 1 70 ? -14.082 -15.132 11.237 1.00 51.59 70 TYR A O 1
#

Radius of gyration: 11.6 Å; chains: 1; bounding box: 30×25×28 Å

Sequence (70 aa):
MTGTRIDDLEDHTVQGIWEAHLEGELAPDDAVDDVAVRAAGVLAEKGYWTWMFQAATEEFTSWQDLHGDY

pLDDT: mean 80.7, std 13.41, range [47.47, 93.56]